Protein AF-A0A838WKY4-F1 (afdb_monomer_lite)

Radius of gyration: 17.72 Å; chains: 1; bounding box: 51×26×45 Å

Secondary structure (DSSP, 8-state):
-HHHHHHHHHHHHHHHHHHT--HHHHHHHHHHHHHHHHHHHHHHHHHHHGGGT-S--SSHHHHHHHHHHHTTS-GGGS-HHHHHHHHHTS-HHHHHHHHHHHHTT---HHHHHHHHHHHHHHHHHHHHHHHHHHTT------

Sequence (142 aa):
GLPDLLFGLIIIGYAGKNLGLGLDDYFWGILPLGCSLVILYSLWFMLGSTSIWFTKVYNTTEVLRGLLEAGRYPMSAYPMGYRVFFTFVVPVSFLTTVPAQAILGQIQVVWLISAVFLALFLFFLSTWFWRFALRFYTSASS

Organism: NCBI:txid2585140

pLDDT: mean 77.19, std 13.76, range [42.06, 95.69]

Foldseek 3Di:
DVVVVVVVVVCVVVVCVVLVFDPVLVVQLPLLQVLLVLLQVLLVLLLVLCCLVPVCPPCSVVVVVVLVVVLVDDLVPDDPVVSCCCCPVVVSCSNPVQSVCSSVVNHDPVSSVVSNVSSVVSNVVSVVSNVVSVVSNPDPDD

Structure (mmCIF, N/CA/C/O backbone):
data_AF-A0A838WKY4-F1
#
_entry.id   AF-A0A838WKY4-F1
#
loop_
_atom_site.group_PDB
_atom_site.id
_atom_site.type_symbol
_atom_site.label_atom_id
_atom_site.label_alt_id
_atom_site.label_comp_id
_atom_site.label_asym_id
_atom_site.label_entity_id
_atom_site.label_seq_id
_atom_site.pdbx_PDB_ins_code
_atom_site.Cartn_x
_atom_site.Cartn_y
_atom_site.Cartn_z
_atom_site.occupancy
_atom_site.B_iso_or_equiv
_atom_site.auth_seq_id
_atom_site.auth_comp_id
_atom_site.auth_asym_id
_atom_site.auth_atom_id
_atom_site.pdbx_PDB_model_num
ATOM 1 N N . GLY A 1 1 ? 7.686 9.786 2.726 1.00 67.69 1 GLY A N 1
ATOM 2 C CA . GLY A 1 1 ? 8.969 9.906 3.449 1.00 67.69 1 GLY A CA 1
ATOM 3 C C . GLY A 1 1 ? 8.769 9.659 4.935 1.00 67.69 1 GLY A C 1
ATOM 4 O O . GLY A 1 1 ? 7.636 9.471 5.357 1.00 67.69 1 GLY A O 1
ATOM 5 N N . LEU A 1 2 ? 9.850 9.659 5.729 1.00 77.94 2 LEU A N 1
ATOM 6 C CA . LEU A 1 2 ? 9.797 9.533 7.201 1.00 77.94 2 LEU A CA 1
ATOM 7 C C . LEU A 1 2 ? 8.797 10.508 7.869 1.00 77.94 2 LEU A C 1
ATOM 9 O O . LEU A 1 2 ? 8.031 10.054 8.718 1.00 77.94 2 LEU A O 1
ATOM 13 N N . PRO A 1 3 ? 8.724 11.796 7.465 1.00 86.81 3 PRO A N 1
ATOM 14 C CA . PRO A 1 3 ? 7.737 12.733 8.005 1.00 86.81 3 PRO A CA 1
ATOM 15 C C . PRO A 1 3 ? 6.284 12.311 7.753 1.00 86.81 3 PRO A C 1
ATOM 17 O O . PRO A 1 3 ? 5.465 12.379 8.663 1.00 86.81 3 PRO A O 1
ATOM 20 N N . ASP A 1 4 ? 5.972 11.809 6.555 1.00 79.56 4 ASP A N 1
ATOM 21 C CA . ASP A 1 4 ? 4.617 11.353 6.210 1.00 79.56 4 ASP A CA 1
ATOM 22 C C . ASP A 1 4 ? 4.204 10.128 7.034 1.00 79.56 4 ASP A C 1
ATOM 24 O O . ASP A 1 4 ? 3.042 9.983 7.404 1.00 79.56 4 ASP A O 1
ATOM 28 N N . LEU A 1 5 ? 5.167 9.254 7.346 1.00 82.12 5 LEU A N 1
ATOM 29 C CA . LEU A 1 5 ? 4.938 8.053 8.145 1.00 82.12 5 LEU A CA 1
ATOM 30 C C . LEU A 1 5 ? 4.641 8.415 9.606 1.00 82.12 5 LEU A C 1
ATOM 32 O O . LEU A 1 5 ? 3.685 7.902 10.186 1.00 82.12 5 LEU A O 1
ATOM 36 N N . LEU A 1 6 ? 5.401 9.357 10.175 1.00 88.69 6 LEU A N 1
ATOM 37 C CA . LEU A 1 6 ? 5.131 9.907 11.506 1.00 88.69 6 LEU A CA 1
ATOM 38 C C . LEU A 1 6 ? 3.772 10.613 11.558 1.00 88.69 6 LEU A C 1
ATOM 40 O O . LEU A 1 6 ? 2.988 10.374 12.473 1.00 88.69 6 LEU A O 1
ATOM 44 N N . PHE A 1 7 ? 3.470 11.442 10.558 1.00 88.81 7 PHE A N 1
ATOM 45 C CA . PHE A 1 7 ? 2.194 12.145 10.467 1.00 88.81 7 PHE A CA 1
ATOM 46 C C . PHE A 1 7 ? 1.012 11.171 10.364 1.00 88.81 7 PHE A C 1
ATOM 48 O O . PHE A 1 7 ? 0.024 11.322 11.082 1.00 88.81 7 PHE A O 1
ATOM 55 N N . GLY A 1 8 ? 1.141 10.125 9.543 1.00 85.25 8 GLY A N 1
ATOM 56 C CA . GLY A 1 8 ? 0.147 9.059 9.432 1.00 85.25 8 GLY A CA 1
ATOM 57 C C . GLY A 1 8 ? -0.094 8.332 10.757 1.00 85.25 8 GLY A C 1
ATOM 58 O O . GLY A 1 8 ? -1.244 8.164 11.154 1.00 85.25 8 GLY A O 1
ATOM 59 N N . LEU A 1 9 ? 0.969 7.968 11.483 1.00 87.06 9 LEU A N 1
ATOM 60 C CA . LEU A 1 9 ? 0.853 7.327 12.801 1.00 87.06 9 LEU A CA 1
ATOM 61 C C . LEU A 1 9 ? 0.151 8.226 13.828 1.00 87.06 9 LEU A C 1
ATOM 63 O O . LEU A 1 9 ? -0.713 7.751 14.566 1.00 87.06 9 LEU A O 1
ATOM 67 N N . ILE A 1 10 ? 0.477 9.523 13.850 1.00 91.00 10 ILE A N 1
ATOM 68 C CA . ILE A 1 10 ? -0.175 10.499 14.736 1.00 91.00 10 ILE A CA 1
ATOM 69 C C . ILE A 1 10 ? -1.670 10.599 14.417 1.00 91.00 10 ILE A C 1
ATOM 71 O O . ILE A 1 10 ? -2.488 10.572 15.336 1.00 91.00 10 ILE A O 1
ATOM 75 N N . ILE A 1 11 ? -2.038 10.671 13.133 1.00 89.25 11 ILE A N 1
ATOM 76 C CA . ILE A 1 11 ? -3.444 10.722 12.711 1.00 89.25 11 ILE A CA 1
ATOM 77 C C . ILE A 1 11 ? -4.186 9.455 13.125 1.00 89.25 11 ILE A C 1
ATOM 79 O O . ILE A 1 11 ? -5.285 9.562 13.661 1.00 89.25 11 ILE A O 1
ATOM 83 N N . ILE A 1 12 ? -3.599 8.277 12.910 1.00 86.44 12 ILE A N 1
ATOM 84 C CA . ILE A 1 12 ? -4.218 6.997 13.274 1.00 86.44 12 ILE A CA 1
ATOM 85 C C . ILE A 1 12 ? -4.478 6.943 14.786 1.00 86.44 12 ILE A C 1
ATOM 87 O O . ILE A 1 12 ? -5.597 6.639 15.196 1.00 86.44 12 ILE A O 1
ATOM 91 N N . GLY A 1 13 ? -3.494 7.314 15.612 1.00 85.94 13 GLY A N 1
ATOM 92 C CA . GLY A 1 13 ? -3.656 7.340 17.068 1.00 85.94 13 GLY A CA 1
ATOM 93 C C . GLY A 1 13 ? -4.670 8.386 17.549 1.00 85.94 13 GLY A C 1
ATOM 94 O O . GLY A 1 13 ? -5.489 8.104 18.423 1.00 85.94 13 GLY A O 1
ATOM 95 N N . TYR A 1 14 ? -4.658 9.585 16.960 1.00 89.62 14 TYR A N 1
ATOM 96 C CA . TYR A 1 14 ? -5.608 10.650 17.293 1.00 89.62 14 TYR A CA 1
ATOM 97 C C . TYR A 1 14 ? -7.046 10.286 16.896 1.00 89.62 14 TYR A C 1
ATOM 99 O O . TYR A 1 14 ? -7.963 10.404 17.711 1.00 89.62 14 TYR A O 1
ATOM 107 N N . ALA A 1 15 ? -7.243 9.806 15.666 1.00 86.31 15 ALA A N 1
ATOM 108 C CA . ALA A 1 15 ? -8.545 9.384 15.164 1.00 86.31 15 ALA A CA 1
ATOM 109 C C . ALA A 1 15 ? -9.083 8.192 15.961 1.00 86.31 15 ALA A C 1
ATOM 111 O O . ALA A 1 15 ? -10.242 8.212 16.366 1.00 86.31 15 ALA A O 1
ATOM 112 N N . GLY A 1 16 ? -8.240 7.200 16.257 1.00 85.31 16 GLY A N 1
ATOM 113 C CA . GLY A 1 16 ? -8.646 6.047 17.051 1.00 85.31 16 GLY A CA 1
ATOM 114 C C . GLY A 1 16 ? -9.028 6.405 18.486 1.00 85.31 16 GLY A C 1
ATOM 115 O O . GLY A 1 16 ? -10.016 5.880 18.992 1.00 85.31 16 GLY A O 1
ATOM 116 N N . LYS A 1 17 ? -8.343 7.373 19.113 1.00 87.44 17 LYS A N 1
ATOM 117 C CA . LYS A 1 17 ? -8.754 7.908 20.422 1.00 87.44 17 LYS A CA 1
ATOM 118 C C . LYS A 1 17 ? -10.127 8.589 20.363 1.00 87.44 17 LYS A C 1
ATOM 120 O O . LYS A 1 17 ? -10.934 8.389 21.264 1.00 87.44 17 LYS A O 1
ATOM 125 N N . ASN A 1 18 ? -10.400 9.371 19.318 1.00 87.94 18 ASN A N 1
ATOM 126 C CA . ASN A 1 18 ? -11.700 10.030 19.134 1.00 87.94 18 ASN A CA 1
ATOM 127 C C . ASN A 1 18 ? -12.833 9.044 18.807 1.00 87.94 18 ASN A C 1
ATOM 129 O O . ASN A 1 18 ? -13.985 9.313 19.133 1.00 87.94 18 ASN A O 1
ATOM 133 N N . LEU A 1 19 ? -12.509 7.921 18.166 1.00 85.25 19 LEU A N 1
ATOM 134 C CA . LEU A 1 19 ? -13.450 6.858 17.806 1.00 85.25 19 LEU A CA 1
ATOM 135 C C . LEU A 1 19 ? -13.644 5.815 18.920 1.00 85.25 19 LEU A C 1
ATOM 137 O O . LEU A 1 19 ? -14.519 4.965 18.795 1.00 85.25 19 LEU A O 1
ATOM 141 N N . GLY A 1 20 ? -12.861 5.883 20.003 1.00 85.50 20 GLY A N 1
ATOM 142 C CA . GLY A 1 20 ? -12.947 4.950 21.128 1.00 85.50 20 GLY A CA 1
ATOM 143 C C . GLY A 1 20 ? -12.429 3.543 20.817 1.00 85.50 20 GLY A C 1
ATOM 144 O O . GLY A 1 20 ? -12.889 2.592 21.441 1.00 85.50 20 GLY A O 1
ATOM 145 N N . LEU A 1 21 ? -11.504 3.409 19.861 1.00 84.62 21 LEU A N 1
ATOM 146 C CA . LEU A 1 21 ? -10.974 2.111 19.428 1.00 84.62 21 LEU A CA 1
ATOM 147 C C . LEU A 1 21 ? -10.122 1.446 20.516 1.00 84.62 21 LEU A C 1
ATOM 149 O O . LEU A 1 21 ? -9.283 2.101 21.151 1.00 84.62 21 LEU A O 1
ATOM 153 N N . GLY A 1 22 ? -10.316 0.142 20.695 1.00 83.44 22 GLY A N 1
ATOM 154 C CA . GLY A 1 22 ? -9.525 -0.688 21.597 1.00 83.44 22 GLY A CA 1
ATOM 155 C C . GLY A 1 22 ? -8.178 -1.086 20.984 1.00 83.44 22 GLY A C 1
ATOM 156 O O . GLY A 1 22 ? -7.929 -0.903 19.794 1.00 83.44 22 GLY A O 1
ATOM 157 N N . LEU A 1 23 ? -7.259 -1.620 21.797 1.00 82.12 23 LEU A N 1
ATOM 158 C CA . LEU A 1 23 ? -5.962 -2.112 21.298 1.00 82.12 23 LEU A CA 1
ATOM 159 C C . LEU A 1 23 ? -6.122 -3.325 20.363 1.00 82.12 23 LEU A C 1
ATOM 161 O O . LEU A 1 23 ? -5.311 -3.526 19.461 1.00 82.12 23 LEU A O 1
ATOM 165 N N . ASP A 1 24 ? -7.172 -4.109 20.574 1.00 81.69 24 ASP A N 1
ATOM 166 C CA . ASP A 1 24 ? -7.607 -5.249 19.770 1.00 81.69 24 ASP A CA 1
ATOM 167 C C . ASP A 1 24 ? -7.970 -4.866 18.329 1.00 81.69 24 ASP A C 1
ATOM 169 O O . ASP A 1 24 ? -7.585 -5.578 17.398 1.00 81.69 24 ASP A O 1
ATOM 173 N N . ASP A 1 25 ? -8.599 -3.709 18.121 1.00 83.38 25 ASP A N 1
ATOM 174 C CA . ASP A 1 25 ? -8.923 -3.197 16.784 1.00 83.38 25 ASP A CA 1
ATOM 175 C C . ASP A 1 25 ? -7.660 -2.963 15.935 1.00 83.38 25 ASP A C 1
ATOM 177 O O . ASP A 1 25 ? -7.597 -3.298 14.746 1.00 83.38 25 ASP A O 1
ATOM 181 N N . TYR A 1 26 ? -6.594 -2.450 16.559 1.00 83.56 26 TYR A N 1
ATOM 182 C CA . TYR A 1 26 ? -5.309 -2.268 15.883 1.00 83.56 26 TYR A CA 1
ATOM 183 C C . TYR A 1 26 ? -4.659 -3.601 15.519 1.00 83.56 26 TYR A C 1
ATOM 185 O O . TYR A 1 26 ? -4.076 -3.707 14.439 1.00 83.56 26 TYR A O 1
ATOM 193 N N . PHE A 1 27 ? -4.781 -4.627 16.370 1.00 84.31 27 PHE A N 1
ATOM 1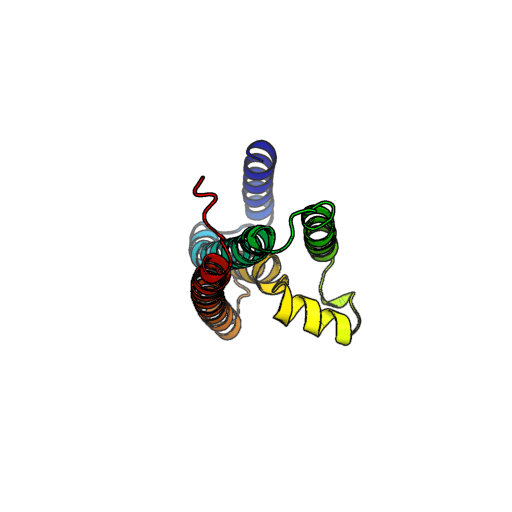94 C CA . PHE A 1 27 ? -4.267 -5.965 16.063 1.00 84.31 27 PHE A CA 1
ATOM 195 C C . PHE A 1 27 ? -4.923 -6.547 14.808 1.00 84.31 27 PHE A C 1
ATOM 197 O O . PHE A 1 27 ? -4.216 -7.053 13.932 1.00 84.31 27 PHE A O 1
ATOM 204 N N . TRP A 1 28 ? -6.245 -6.412 14.673 1.00 81.12 28 TRP A N 1
ATOM 205 C CA . TRP A 1 28 ? -6.966 -6.837 13.469 1.00 81.12 28 TRP A CA 1
ATOM 206 C C . TRP A 1 28 ? -6.575 -6.035 12.222 1.00 81.12 28 TRP A C 1
ATOM 208 O O . TRP A 1 28 ? -6.567 -6.583 11.118 1.00 81.12 28 TRP A O 1
ATOM 218 N N . GLY A 1 29 ? -6.182 -4.771 12.390 1.00 83.62 29 GLY A N 1
ATOM 219 C CA . GLY A 1 29 ? -5.672 -3.917 11.317 1.00 83.62 29 GLY A CA 1
ATOM 220 C C . GLY A 1 29 ? -4.289 -4.296 10.773 1.00 83.62 29 GLY A C 1
ATOM 221 O O . GLY A 1 29 ? -4.010 -4.025 9.603 1.00 83.62 29 GLY A O 1
ATOM 222 N N . ILE A 1 30 ? -3.424 -4.946 11.565 1.00 88.25 30 ILE A N 1
ATOM 223 C CA . ILE A 1 30 ? -2.028 -5.239 11.175 1.00 88.25 30 ILE A CA 1
ATOM 224 C C . ILE A 1 30 ? -1.952 -6.137 9.936 1.00 88.25 30 ILE A C 1
ATOM 226 O O . ILE A 1 30 ? -1.171 -5.866 9.024 1.00 88.25 30 ILE A O 1
ATOM 230 N N . LEU A 1 31 ? -2.756 -7.199 9.882 1.00 89.62 31 LEU A N 1
ATOM 231 C CA . LEU A 1 31 ? -2.731 -8.156 8.773 1.00 89.62 31 LEU A CA 1
ATOM 232 C C . LEU A 1 31 ? -3.105 -7.515 7.416 1.00 89.62 31 LEU A C 1
ATOM 234 O O . LEU A 1 31 ? -2.310 -7.623 6.475 1.00 89.62 31 LEU A O 1
ATOM 238 N N . PRO A 1 32 ? -4.255 -6.825 7.269 1.00 88.75 32 PRO A N 1
ATOM 239 C CA . PRO A 1 32 ? -4.599 -6.145 6.023 1.00 88.75 32 PRO A CA 1
ATOM 240 C C . PRO A 1 32 ? -3.659 -4.975 5.709 1.00 88.75 32 PRO A C 1
ATOM 242 O O . PRO A 1 32 ? -3.365 -4.753 4.533 1.00 88.75 32 PRO A O 1
ATOM 245 N N . LEU A 1 33 ? -3.118 -4.273 6.714 1.00 88.62 33 LEU A N 1
ATOM 246 C CA . LEU A 1 33 ? -2.057 -3.279 6.496 1.00 88.62 33 LEU A CA 1
ATOM 247 C C . LEU A 1 33 ? -0.799 -3.920 5.894 1.00 88.62 33 LEU A C 1
ATOM 249 O O . LEU A 1 33 ? -0.261 -3.414 4.911 1.00 88.62 33 LEU A O 1
ATOM 253 N N . GLY A 1 34 ? -0.361 -5.065 6.419 1.00 92.12 34 GLY A N 1
ATOM 254 C CA . GLY A 1 34 ? 0.760 -5.826 5.867 1.00 92.12 34 GLY A CA 1
ATOM 255 C C . GLY A 1 34 ? 0.512 -6.260 4.421 1.00 92.12 34 GLY A C 1
ATOM 256 O O . GLY A 1 34 ? 1.366 -6.057 3.558 1.00 92.12 34 GLY A O 1
ATOM 257 N N . CYS A 1 35 ? -0.686 -6.771 4.123 1.00 92.19 35 CYS A N 1
ATOM 258 C CA . CYS A 1 35 ? -1.080 -7.123 2.754 1.00 92.19 35 CYS A CA 1
ATOM 259 C C . CYS A 1 35 ? -1.034 -5.903 1.823 1.00 92.19 35 CYS A C 1
ATOM 261 O O . CYS A 1 35 ? -0.512 -5.992 0.713 1.00 92.19 35 CYS A O 1
ATOM 263 N N . SER A 1 36 ? -1.513 -4.750 2.296 1.00 89.81 36 SER A N 1
ATOM 264 C CA . SER A 1 36 ? -1.475 -3.482 1.557 1.00 89.81 36 SER A CA 1
ATOM 265 C C . SER A 1 36 ? -0.046 -3.086 1.183 1.00 89.81 36 SER A C 1
ATOM 267 O O . SER A 1 36 ? 0.223 -2.718 0.040 1.00 89.81 36 SER A O 1
ATOM 269 N N . LEU A 1 37 ? 0.895 -3.211 2.123 1.00 90.62 37 LEU A N 1
ATOM 270 C CA . LEU A 1 37 ? 2.308 -2.912 1.883 1.00 90.62 37 LEU A CA 1
ATOM 271 C C . LEU A 1 37 ? 2.924 -3.847 0.836 1.00 90.62 37 LEU A C 1
ATOM 273 O O . LEU A 1 37 ? 3.641 -3.377 -0.047 1.00 90.62 37 LEU A O 1
ATOM 277 N N . VAL A 1 38 ? 2.618 -5.147 0.891 1.00 93.44 38 VAL A N 1
ATOM 278 C CA . VAL A 1 38 ? 3.105 -6.134 -0.092 1.00 93.44 38 VAL A CA 1
ATOM 279 C C . VAL A 1 38 ? 2.552 -5.846 -1.488 1.00 93.44 38 VAL A C 1
ATOM 281 O O . VAL A 1 38 ? 3.304 -5.883 -2.465 1.00 93.44 38 VAL A O 1
ATOM 284 N N . ILE A 1 39 ? 1.263 -5.517 -1.594 1.00 89.19 39 ILE A N 1
ATOM 285 C CA . ILE A 1 39 ? 0.626 -5.118 -2.856 1.00 89.19 39 ILE A CA 1
ATOM 286 C C . ILE A 1 39 ? 1.331 -3.885 -3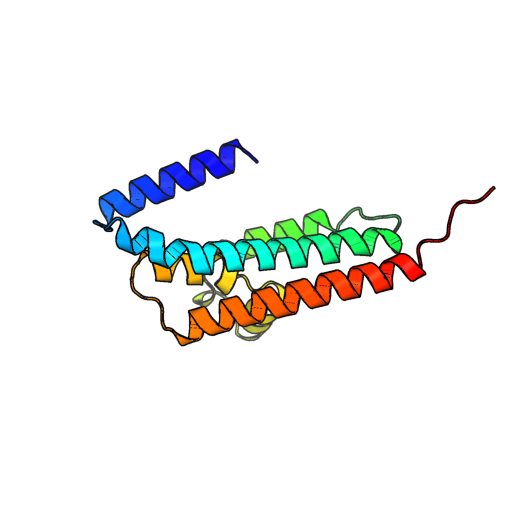.427 1.00 89.19 39 ILE A C 1
ATOM 288 O O . ILE A 1 39 ? 1.776 -3.905 -4.577 1.00 89.19 39 ILE A O 1
ATOM 292 N N . LEU A 1 40 ? 1.480 -2.834 -2.614 1.00 87.12 40 LEU A N 1
ATOM 293 C CA . LEU A 1 40 ? 2.114 -1.586 -3.031 1.00 87.12 40 LEU A CA 1
ATOM 294 C C . LEU A 1 40 ? 3.559 -1.818 -3.486 1.00 87.12 40 LEU A C 1
ATOM 296 O O . LEU A 1 40 ? 3.946 -1.334 -4.549 1.00 87.12 40 LEU A O 1
ATOM 300 N N . TYR A 1 41 ? 4.331 -2.593 -2.721 1.00 90.12 41 TYR A N 1
ATOM 301 C CA . TYR A 1 41 ? 5.694 -2.984 -3.077 1.00 90.12 41 TYR A CA 1
ATOM 302 C C . TYR A 1 41 ? 5.738 -3.706 -4.425 1.00 90.12 41 TYR A C 1
ATOM 304 O O . TYR A 1 41 ? 6.541 -3.354 -5.285 1.00 90.12 41 TYR A O 1
ATOM 312 N N . SER A 1 42 ? 4.859 -4.687 -4.631 1.00 90.12 42 SER A N 1
ATOM 313 C CA . SER A 1 42 ? 4.847 -5.513 -5.841 1.00 90.12 42 SER A CA 1
ATOM 314 C C . SER A 1 42 ? 4.550 -4.680 -7.089 1.00 90.12 42 SER A C 1
ATOM 316 O O . SER A 1 42 ? 5.231 -4.828 -8.105 1.00 90.12 42 SER A O 1
ATOM 318 N N . LEU A 1 43 ? 3.588 -3.754 -6.999 1.00 85.06 43 LEU A N 1
ATOM 319 C CA . LEU A 1 43 ? 3.268 -2.806 -8.071 1.00 85.06 43 LEU A CA 1
ATOM 320 C C . LEU A 1 43 ? 4.452 -1.880 -8.377 1.00 85.06 43 LEU A C 1
ATOM 322 O O . LEU A 1 43 ? 4.854 -1.748 -9.534 1.00 85.06 43 LEU A O 1
ATOM 326 N N . TRP A 1 44 ? 5.047 -1.285 -7.340 1.00 82.44 44 TRP A N 1
ATOM 327 C CA . TRP A 1 44 ? 6.235 -0.438 -7.470 1.00 82.44 44 TRP A CA 1
ATOM 328 C C . TRP A 1 44 ? 7.406 -1.175 -8.111 1.00 82.44 44 TRP A C 1
ATOM 330 O O . TRP A 1 44 ? 8.076 -0.631 -8.987 1.00 82.44 44 TRP A O 1
ATOM 340 N N . PHE A 1 45 ? 7.650 -2.411 -7.687 1.00 85.81 45 PHE A N 1
ATOM 341 C CA . PHE A 1 45 ? 8.747 -3.224 -8.183 1.00 85.81 45 PHE A CA 1
ATOM 342 C C . PHE A 1 45 ? 8.555 -3.594 -9.656 1.00 85.81 45 PHE A C 1
ATOM 344 O O . PHE A 1 45 ? 9.497 -3.472 -10.439 1.00 85.81 45 PHE A O 1
ATOM 351 N N . MET A 1 46 ? 7.333 -3.955 -10.069 1.00 84.19 46 MET A N 1
ATOM 352 C CA . MET A 1 46 ? 7.019 -4.184 -11.484 1.00 84.19 46 MET A CA 1
ATOM 353 C C . MET A 1 46 ? 7.267 -2.927 -12.318 1.00 84.19 46 MET A C 1
ATOM 355 O O . MET A 1 46 ? 7.998 -2.994 -13.305 1.00 84.19 46 MET A O 1
ATOM 359 N N . LEU A 1 47 ? 6.758 -1.768 -11.891 1.00 81.12 47 LEU A N 1
ATOM 360 C CA . LEU A 1 47 ? 7.015 -0.495 -12.574 1.00 81.12 47 LEU A CA 1
ATOM 361 C C . LEU A 1 47 ? 8.516 -0.183 -12.644 1.00 81.12 47 LEU A C 1
ATOM 363 O O . LEU A 1 47 ? 9.021 0.152 -13.712 1.00 81.12 47 LEU A O 1
ATOM 367 N N . GLY A 1 48 ? 9.251 -0.362 -11.546 1.00 80.06 48 GLY A N 1
ATOM 368 C CA . GLY A 1 48 ? 10.700 -0.173 -11.504 1.00 80.06 48 GLY A CA 1
ATOM 369 C C . GLY A 1 48 ? 11.441 -1.094 -12.474 1.00 80.06 48 GLY A C 1
ATOM 370 O O . GLY A 1 48 ? 12.313 -0.639 -13.209 1.00 80.06 48 GLY A O 1
ATOM 371 N N . SER A 1 49 ? 11.052 -2.367 -12.558 1.00 82.62 49 SER A N 1
ATOM 372 C CA . SER A 1 49 ? 11.673 -3.329 -13.476 1.00 82.62 49 SER A CA 1
ATOM 373 C C . SER A 1 49 ? 11.451 -3.008 -14.958 1.00 82.62 49 SER A C 1
ATOM 375 O O . SER A 1 49 ? 12.281 -3.383 -15.784 1.00 82.62 49 SER A O 1
ATOM 377 N N . THR A 1 50 ? 10.413 -2.235 -15.308 1.00 76.62 50 THR A N 1
ATOM 378 C CA . THR A 1 50 ? 10.231 -1.772 -16.696 1.00 76.62 50 THR A CA 1
ATOM 379 C C . THR A 1 50 ? 11.347 -0.841 -17.179 1.00 76.62 50 THR A C 1
ATOM 381 O O . THR A 1 50 ? 11.572 -0.742 -18.386 1.00 76.62 50 THR A O 1
ATOM 384 N N . SER A 1 51 ? 12.102 -0.222 -16.261 1.00 77.50 51 SER A N 1
ATOM 385 C CA . SER A 1 51 ? 13.276 0.597 -16.598 1.00 77.50 51 SER A CA 1
ATOM 386 C C . SER A 1 51 ? 14.363 -0.177 -17.352 1.00 77.50 51 SER A C 1
ATOM 388 O O . SER A 1 51 ? 15.161 0.438 -18.052 1.00 77.50 51 SER A O 1
ATOM 390 N N . ILE A 1 52 ? 14.362 -1.516 -17.274 1.00 75.69 52 ILE A N 1
ATOM 391 C CA . ILE A 1 52 ? 15.289 -2.368 -18.030 1.00 75.69 52 ILE A CA 1
ATOM 392 C C . ILE A 1 52 ? 15.066 -2.230 -19.544 1.00 75.69 52 ILE A C 1
ATOM 394 O O . ILE A 1 52 ? 16.031 -2.226 -20.301 1.00 75.69 52 ILE A O 1
ATOM 398 N N . TRP A 1 53 ? 13.817 -2.087 -19.998 1.00 65.44 53 TRP A N 1
ATOM 399 C CA . TRP A 1 53 ? 13.507 -1.916 -21.424 1.00 65.44 53 TRP A CA 1
ATOM 400 C C . TRP A 1 53 ? 13.466 -0.452 -21.855 1.00 65.44 53 TRP A C 1
ATOM 402 O O . TRP A 1 53 ? 13.829 -0.124 -22.983 1.00 65.44 53 TRP A O 1
ATOM 412 N N . PHE A 1 54 ? 12.998 0.436 -20.977 1.00 64.25 54 PHE A N 1
ATOM 413 C CA . PHE A 1 54 ? 12.789 1.841 -21.306 1.00 64.25 54 PHE A CA 1
ATOM 414 C C . PHE A 1 54 ? 13.914 2.705 -20.726 1.00 64.25 54 PHE A C 1
ATOM 416 O O . PHE A 1 54 ? 13.892 3.060 -19.555 1.00 64.25 54 PHE A O 1
ATOM 423 N N . THR A 1 55 ? 14.867 3.122 -21.563 1.00 56.66 55 THR A N 1
ATOM 424 C CA . THR A 1 55 ? 15.982 4.015 -21.176 1.00 56.66 55 THR A CA 1
ATOM 425 C C . THR A 1 55 ? 15.567 5.476 -20.941 1.00 56.66 55 THR A C 1
ATOM 427 O O . THR A 1 55 ? 16.334 6.249 -20.372 1.00 56.66 55 THR A O 1
ATOM 430 N N . LYS A 1 56 ? 14.341 5.875 -21.318 1.00 50.41 56 LYS A N 1
ATOM 431 C CA . LYS A 1 56 ? 13.749 7.197 -21.024 1.00 50.41 56 LYS A CA 1
ATOM 432 C C . LYS A 1 56 ? 12.532 7.063 -20.102 1.00 50.41 56 LYS A C 1
ATOM 434 O O . LYS A 1 56 ? 11.390 7.209 -20.526 1.00 50.41 56 LYS A O 1
ATOM 439 N N . VAL A 1 57 ? 12.786 6.816 -18.820 1.00 51.44 57 VAL A N 1
ATOM 440 C CA . VAL A 1 57 ? 11.782 6.700 -17.740 1.00 51.44 57 VAL A CA 1
ATOM 441 C C . VAL A 1 57 ? 11.328 8.087 -17.241 1.00 51.44 57 VAL A C 1
ATOM 443 O O . VAL A 1 57 ? 11.277 8.337 -16.044 1.00 51.44 57 VAL A O 1
ATOM 446 N N . TYR A 1 58 ? 11.037 9.042 -18.130 1.00 50.84 58 TYR A N 1
ATOM 447 C CA . TYR A 1 58 ? 10.701 10.408 -17.688 1.00 50.84 58 TYR A CA 1
ATOM 448 C C . TYR A 1 58 ? 9.295 10.539 -17.065 1.00 50.84 58 TYR A C 1
ATOM 450 O O . TYR A 1 58 ? 9.051 11.513 -16.365 1.00 50.84 58 TYR A O 1
ATOM 458 N N . ASN A 1 59 ? 8.393 9.560 -17.246 1.00 54.78 59 ASN A N 1
ATOM 459 C CA . ASN A 1 59 ? 6.989 9.667 -16.807 1.00 54.78 59 ASN A CA 1
ATOM 460 C C . ASN A 1 59 ? 6.488 8.563 -15.859 1.00 54.78 59 ASN A C 1
ATOM 462 O O . ASN A 1 59 ? 5.330 8.606 -15.445 1.00 54.78 59 ASN A O 1
ATOM 466 N N . THR A 1 60 ? 7.295 7.566 -15.487 1.00 53.28 60 THR A N 1
ATOM 467 C CA . THR A 1 60 ? 6.785 6.440 -14.672 1.00 53.28 60 THR A CA 1
ATOM 468 C C . THR A 1 60 ? 6.416 6.880 -13.253 1.00 53.28 60 THR A C 1
ATOM 470 O O . THR A 1 60 ? 5.452 6.379 -12.673 1.00 53.28 60 THR A O 1
ATOM 473 N N . THR A 1 61 ? 7.119 7.878 -12.715 1.00 55.62 61 THR A N 1
ATOM 474 C CA . THR A 1 61 ? 6.778 8.519 -11.438 1.00 55.62 61 THR A CA 1
ATOM 475 C C . THR A 1 61 ? 5.499 9.351 -11.520 1.00 55.62 61 THR A C 1
ATOM 477 O O . THR A 1 61 ? 4.760 9.389 -10.542 1.00 55.62 61 THR A O 1
ATOM 480 N N . GLU A 1 62 ? 5.200 9.962 -12.671 1.00 58.62 62 GLU A N 1
ATOM 481 C CA . GLU A 1 62 ? 3.979 10.755 -12.891 1.00 58.62 62 GLU A CA 1
ATOM 482 C C . GLU A 1 62 ? 2.736 9.870 -12.991 1.00 58.62 62 GLU A C 1
ATOM 484 O O . GLU A 1 62 ? 1.717 10.160 -12.366 1.00 58.62 62 GLU A O 1
ATOM 489 N N . VAL A 1 63 ? 2.835 8.733 -13.690 1.00 59.69 63 VAL A N 1
ATOM 490 C CA . VAL A 1 63 ? 1.752 7.735 -13.724 1.00 59.69 63 VAL A CA 1
ATOM 491 C C . VAL A 1 63 ? 1.432 7.265 -12.308 1.00 59.69 63 VAL A C 1
ATOM 493 O O . VAL A 1 63 ? 0.272 7.226 -11.907 1.00 59.69 63 VAL A O 1
ATOM 496 N N . LEU A 1 64 ? 2.458 6.968 -11.513 1.00 56.75 64 LEU A N 1
ATOM 497 C CA . LEU A 1 64 ? 2.266 6.534 -10.139 1.00 56.75 64 LEU A CA 1
ATOM 498 C C . LEU A 1 64 ? 1.742 7.653 -9.219 1.00 56.75 64 LEU A C 1
ATOM 500 O O . LEU A 1 64 ? 0.875 7.392 -8.386 1.00 56.75 64 LEU A O 1
ATOM 504 N N . ARG A 1 65 ? 2.225 8.894 -9.364 1.00 62.19 65 ARG A N 1
ATOM 505 C CA . ARG A 1 65 ? 1.675 10.056 -8.645 1.00 62.19 65 ARG A CA 1
ATOM 506 C C . ARG A 1 65 ? 0.190 10.224 -8.938 1.00 62.19 65 ARG A C 1
ATOM 508 O O . ARG A 1 65 ? -0.586 10.324 -7.993 1.00 62.19 65 ARG A O 1
ATOM 515 N N . GLY A 1 66 ? -0.208 10.150 -10.208 1.00 61.72 66 GLY A N 1
ATOM 516 C CA . GLY A 1 66 ? -1.616 10.206 -10.604 1.00 61.72 66 GLY A CA 1
ATOM 517 C C . GLY A 1 66 ? -2.446 9.071 -9.997 1.00 61.72 66 GLY A C 1
ATOM 518 O O . GLY A 1 66 ? -3.575 9.286 -9.564 1.00 61.72 66 GLY A O 1
ATOM 519 N N . LEU A 1 67 ? -1.872 7.871 -9.882 1.00 63.16 67 LEU A N 1
ATOM 520 C CA . LEU A 1 67 ? -2.519 6.737 -9.221 1.00 63.16 67 LEU A CA 1
ATOM 521 C C . LEU A 1 67 ? -2.686 6.932 -7.706 1.00 63.16 67 LEU A C 1
ATOM 523 O O . LEU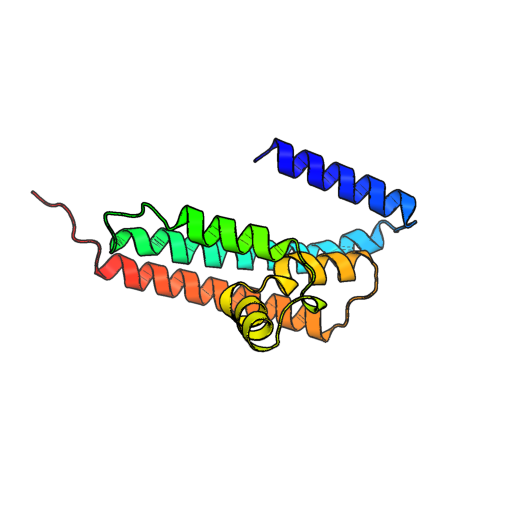 A 1 67 ? -3.747 6.621 -7.163 1.00 63.16 67 LEU A O 1
ATOM 527 N N . LEU A 1 68 ? -1.672 7.467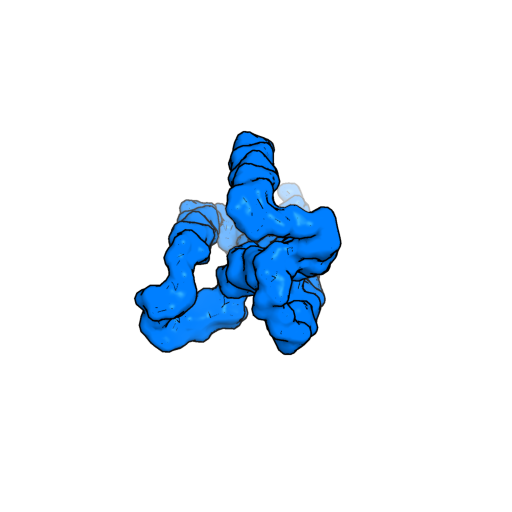 -7.024 1.00 61.97 68 LEU A N 1
ATOM 528 C CA . LEU A 1 68 ? -1.735 7.773 -5.592 1.00 61.97 68 LEU A CA 1
ATOM 529 C C . LEU A 1 68 ? -2.702 8.929 -5.296 1.00 61.97 68 LEU A C 1
ATOM 531 O O . LEU A 1 68 ? -3.426 8.878 -4.303 1.00 61.97 68 LEU A O 1
ATOM 535 N N . GLU A 1 69 ? -2.759 9.944 -6.161 1.00 66.88 69 GLU A N 1
ATOM 536 C CA . GLU A 1 69 ? -3.722 11.046 -6.062 1.00 66.88 69 GLU A CA 1
ATOM 537 C C . GLU A 1 69 ? -5.159 10.577 -6.286 1.00 66.88 69 GLU A C 1
ATOM 539 O O . GLU A 1 69 ? -6.047 10.942 -5.512 1.00 66.88 69 GLU A O 1
ATOM 544 N N . ALA A 1 70 ? -5.389 9.709 -7.274 1.00 59.09 70 ALA A N 1
ATOM 545 C CA . ALA A 1 70 ? -6.698 9.103 -7.498 1.00 59.09 70 ALA A CA 1
ATOM 546 C C . ALA A 1 70 ? -7.157 8.252 -6.301 1.00 59.09 70 ALA A C 1
ATOM 548 O O . ALA A 1 70 ? -8.343 8.214 -5.977 1.00 59.09 70 ALA A O 1
ATOM 549 N N . GLY A 1 71 ? -6.219 7.636 -5.577 1.00 59.91 71 GLY A N 1
ATOM 550 C CA . GLY A 1 71 ? -6.515 6.874 -4.368 1.00 59.91 71 GLY A CA 1
ATOM 551 C C . GLY A 1 71 ? -7.031 7.687 -3.176 1.00 59.91 71 GLY A C 1
ATOM 552 O O . GLY A 1 71 ? -7.521 7.098 -2.212 1.00 59.91 71 GLY A O 1
ATOM 553 N N . ARG A 1 72 ? -6.946 9.025 -3.226 1.00 68.56 72 ARG A N 1
ATOM 554 C CA . ARG A 1 72 ? -7.446 9.919 -2.165 1.00 68.56 72 ARG A CA 1
ATOM 555 C C . ARG A 1 72 ? -8.969 10.057 -2.180 1.00 68.56 72 ARG A C 1
ATOM 557 O O . ARG A 1 72 ? -9.540 10.472 -1.174 1.00 68.56 72 ARG A O 1
ATOM 564 N N . TYR A 1 73 ? -9.619 9.725 -3.295 1.00 60.19 73 TYR A N 1
ATOM 565 C CA . TYR A 1 73 ? -11.068 9.819 -3.440 1.00 60.19 73 TYR A CA 1
ATOM 566 C C . TYR A 1 73 ? -11.735 8.449 -3.256 1.00 60.19 73 TYR A C 1
ATOM 568 O O . TYR A 1 73 ? -11.231 7.438 -3.752 1.00 60.19 73 TYR A O 1
ATOM 576 N N . PRO A 1 74 ? -12.884 8.382 -2.561 1.00 57.94 74 PRO A N 1
ATOM 577 C CA . PRO A 1 74 ? -13.583 7.124 -2.336 1.00 57.94 74 PRO A CA 1
ATOM 578 C C . PRO A 1 74 ? -14.096 6.530 -3.655 1.00 57.94 74 PRO A C 1
ATOM 580 O O . PRO A 1 74 ? -14.611 7.237 -4.519 1.00 57.94 74 PRO A O 1
ATOM 583 N N . MET A 1 75 ? -14.027 5.200 -3.785 1.00 57.94 75 MET A N 1
ATOM 584 C CA . MET A 1 75 ? -14.414 4.464 -5.004 1.00 57.94 75 MET A CA 1
ATOM 585 C C . MET A 1 75 ? -15.865 4.720 -5.448 1.00 57.94 75 MET A C 1
ATOM 587 O O . MET A 1 75 ? -16.184 4.599 -6.632 1.00 57.94 75 MET A O 1
ATOM 591 N N . SER A 1 76 ? -16.745 5.116 -4.521 1.00 63.69 76 SER A N 1
ATOM 592 C CA . SER A 1 76 ? -18.128 5.506 -4.810 1.00 63.69 76 SER A CA 1
ATOM 593 C C . SER A 1 76 ? -18.235 6.726 -5.735 1.00 63.69 76 SER A C 1
ATOM 595 O O . SER A 1 76 ? -19.218 6.823 -6.467 1.00 63.69 76 SER A O 1
ATOM 597 N N . ALA A 1 77 ? -17.219 7.593 -5.776 1.00 61.06 77 ALA A N 1
ATOM 598 C CA . ALA A 1 77 ? -17.185 8.783 -6.625 1.00 61.06 77 ALA A CA 1
ATOM 599 C C . ALA A 1 77 ? -16.835 8.487 -8.097 1.00 61.06 77 ALA A C 1
ATOM 601 O O . ALA A 1 77 ? -17.084 9.322 -8.963 1.00 61.06 77 ALA A O 1
ATOM 602 N N . TYR A 1 78 ? -16.282 7.305 -8.400 1.00 54.19 78 TYR A N 1
ATOM 603 C CA . TYR A 1 78 ? -15.828 6.965 -9.750 1.00 54.19 78 TYR A CA 1
ATOM 604 C C . TYR A 1 78 ? -16.882 6.194 -10.568 1.00 54.19 78 TYR A C 1
ATOM 606 O O . TYR A 1 78 ? -17.578 5.336 -10.011 1.00 54.19 78 TYR A O 1
ATOM 614 N N . PRO A 1 79 ? -16.972 6.426 -11.895 1.00 66.88 79 PRO A N 1
ATOM 615 C CA . PRO A 1 79 ? -17.768 5.609 -12.814 1.00 66.88 79 PRO A CA 1
ATOM 616 C C . PRO A 1 79 ? -17.289 4.149 -12.863 1.00 66.88 79 PRO A C 1
ATOM 618 O O . PRO A 1 79 ? -16.121 3.854 -12.603 1.00 66.88 79 PRO A O 1
ATOM 621 N N . MET A 1 80 ? -18.169 3.222 -13.256 1.00 64.88 80 MET A N 1
ATOM 622 C CA . MET A 1 80 ? -17.930 1.772 -13.164 1.00 64.88 80 MET A CA 1
ATOM 623 C C . MET A 1 80 ? -16.662 1.282 -13.890 1.00 64.88 80 MET A C 1
ATOM 625 O O . MET A 1 80 ? -15.961 0.430 -13.353 1.00 64.88 80 MET A O 1
ATOM 629 N N . GLY A 1 81 ? -16.307 1.858 -15.045 1.00 53.44 81 GLY A N 1
ATOM 630 C CA . GLY A 1 81 ? -15.077 1.495 -15.768 1.00 53.44 81 GLY A CA 1
ATOM 631 C C . GLY A 1 81 ? -13.792 1.822 -14.994 1.00 53.44 81 GLY A C 1
ATOM 632 O O . GLY A 1 81 ? -12.885 0.996 -14.909 1.00 53.44 81 GLY A O 1
ATOM 633 N N . TYR A 1 82 ? -13.742 2.987 -14.345 1.00 54.75 82 TYR A N 1
ATOM 634 C CA . TYR A 1 82 ? -12.606 3.384 -13.508 1.00 54.75 82 TYR A CA 1
ATOM 635 C C . TYR A 1 82 ? -12.550 2.591 -12.203 1.00 54.75 82 TYR A C 1
ATOM 637 O O . TYR A 1 82 ? -11.459 2.286 -11.731 1.00 54.75 82 TYR A O 1
ATOM 645 N N . ARG A 1 83 ? -13.704 2.184 -11.651 1.00 60.12 83 ARG A N 1
ATOM 646 C CA . ARG A 1 83 ? -13.739 1.269 -10.499 1.00 60.12 83 ARG A CA 1
ATOM 647 C C . ARG A 1 83 ? -13.045 -0.051 -10.824 1.00 60.12 83 ARG A C 1
ATOM 649 O O . ARG A 1 83 ? -12.204 -0.477 -10.049 1.00 60.12 83 ARG A O 1
ATOM 656 N N . VAL A 1 84 ? -13.317 -0.652 -11.984 1.00 57.19 84 VAL A N 1
ATOM 657 C CA . VAL A 1 84 ? -12.631 -1.884 -12.418 1.00 57.19 84 VAL A CA 1
ATOM 658 C C . VAL A 1 84 ? -11.122 -1.642 -12.540 1.00 57.19 84 VAL A C 1
ATOM 660 O O . VAL A 1 84 ? -10.333 -2.402 -11.987 1.00 57.19 84 VAL A O 1
ATOM 663 N N . PHE A 1 85 ? -10.695 -0.545 -13.166 1.00 62.81 85 PHE A N 1
ATOM 664 C CA . PHE A 1 85 ? -9.269 -0.225 -13.270 1.00 62.81 85 PHE A CA 1
ATOM 665 C C . PHE A 1 85 ? -8.594 -0.053 -11.894 1.00 62.81 85 PHE A C 1
ATOM 667 O O . PHE A 1 85 ? -7.583 -0.692 -11.619 1.00 62.81 85 PHE A O 1
ATOM 674 N N . PHE A 1 86 ? -9.165 0.734 -10.981 1.00 60.69 86 PHE A N 1
ATOM 675 C CA . PHE A 1 86 ? -8.577 0.954 -9.653 1.00 60.69 86 PHE A CA 1
ATOM 676 C C . PHE A 1 86 ? -8.689 -0.252 -8.712 1.00 60.69 86 PHE A C 1
ATOM 678 O O . PHE A 1 86 ? -7.861 -0.389 -7.811 1.00 60.69 86 PHE A O 1
ATOM 685 N N . THR A 1 87 ? -9.665 -1.138 -8.919 1.00 55.97 87 THR A N 1
ATOM 686 C CA . THR A 1 87 ? -9.803 -2.390 -8.163 1.00 55.97 87 THR A CA 1
ATOM 687 C C . THR A 1 87 ? -8.848 -3.475 -8.663 1.00 55.97 87 THR A C 1
ATOM 689 O O . THR A 1 87 ? -8.296 -4.200 -7.838 1.00 55.97 87 THR A O 1
ATOM 692 N N . PHE A 1 88 ? -8.628 -3.589 -9.977 1.00 53.09 88 PHE A N 1
ATOM 693 C CA . PHE A 1 88 ? -7.868 -4.700 -10.568 1.00 53.09 88 PHE A CA 1
ATOM 694 C C . PHE A 1 88 ? -6.436 -4.340 -10.991 1.00 53.09 88 PHE A C 1
ATOM 696 O O . PHE A 1 88 ? -5.578 -5.218 -10.990 1.00 53.09 88 PHE A O 1
ATOM 703 N N . VAL A 1 89 ? -6.152 -3.077 -11.328 1.00 56.66 89 VAL A N 1
ATOM 704 C CA . VAL A 1 89 ? -4.823 -2.636 -11.800 1.00 56.66 89 VAL A CA 1
ATOM 705 C C . VAL A 1 89 ? -3.996 -1.997 -10.683 1.00 56.66 89 VAL A C 1
ATOM 707 O O . VAL A 1 89 ? -2.789 -2.210 -10.622 1.00 56.66 89 VAL A O 1
ATOM 710 N N . VAL A 1 90 ? -4.621 -1.242 -9.772 1.00 64.25 90 VAL A N 1
ATOM 711 C CA . VAL A 1 90 ? -3.909 -0.476 -8.711 1.00 64.25 90 VAL A CA 1
ATOM 712 C C . VAL A 1 90 ? -4.349 -0.851 -7.287 1.00 64.25 90 VAL A C 1
ATOM 714 O O . VAL A 1 90 ? -3.925 -0.243 -6.310 1.00 64.25 90 VAL A O 1
ATOM 717 N N . PRO A 1 91 ? -5.093 -1.954 -7.153 1.00 69.00 91 PRO A N 1
ATOM 718 C CA . PRO A 1 91 ? -5.967 -2.300 -6.018 1.00 69.00 91 PRO A CA 1
ATOM 719 C C . PRO A 1 91 ? -6.095 -1.270 -4.882 1.00 69.00 91 PRO A C 1
ATOM 721 O O . PRO A 1 91 ? -5.834 -1.568 -3.717 1.00 69.00 91 PRO A O 1
ATOM 724 N N . VAL A 1 92 ? -6.542 -0.050 -5.189 1.00 72.62 92 VAL A N 1
ATOM 725 C CA . VAL A 1 92 ? -6.494 1.072 -4.230 1.00 72.62 92 VAL A CA 1
ATOM 726 C C . VAL A 1 92 ? -7.362 0.785 -3.005 1.00 72.62 92 VAL A C 1
ATOM 728 O O . VAL A 1 92 ? -6.980 1.082 -1.876 1.00 72.62 92 VAL A O 1
ATOM 731 N N . SER A 1 93 ? -8.505 0.126 -3.204 1.00 74.12 93 SER A N 1
ATOM 732 C CA . SER A 1 93 ? -9.392 -0.289 -2.115 1.00 74.12 93 SER A CA 1
ATOM 733 C C . SER A 1 93 ? -8.687 -1.171 -1.087 1.00 74.12 93 SER A C 1
ATOM 735 O O . SER A 1 93 ? -8.936 -1.028 0.109 1.00 74.12 93 SER A O 1
ATOM 737 N N . PHE A 1 94 ? -7.789 -2.049 -1.537 1.00 81.94 94 PHE A N 1
AT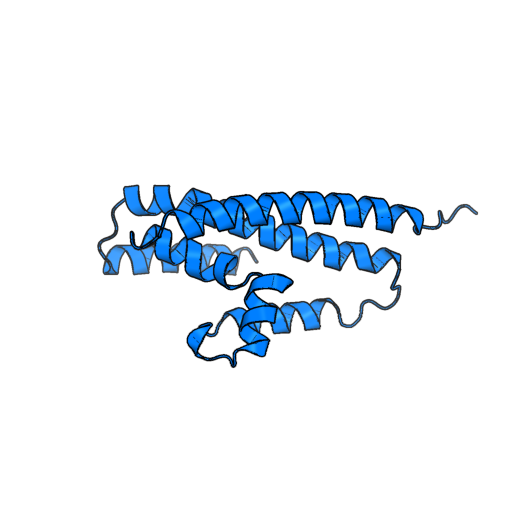OM 738 C CA . PHE A 1 94 ? -6.997 -2.892 -0.649 1.00 81.94 94 PHE A CA 1
ATOM 739 C C . PHE A 1 94 ? -5.934 -2.091 0.090 1.00 81.94 94 PHE A C 1
ATOM 741 O O . PHE A 1 94 ? -5.647 -2.432 1.225 1.00 81.94 94 PHE A O 1
ATOM 748 N N . LEU A 1 95 ? -5.417 -1.015 -0.511 1.00 82.31 95 LEU A N 1
ATOM 749 C CA . LEU A 1 95 ? -4.403 -0.147 0.088 1.00 82.31 95 LEU A CA 1
ATOM 750 C C . LEU A 1 95 ? -4.961 0.816 1.145 1.00 82.31 95 LEU A C 1
ATOM 752 O O . LEU A 1 95 ? -4.248 1.167 2.082 1.00 82.31 95 LEU A O 1
ATOM 756 N N . THR A 1 96 ? -6.206 1.273 0.989 1.00 80.31 96 THR A N 1
ATOM 757 C CA . THR A 1 96 ? -6.777 2.338 1.834 1.00 80.31 96 THR A CA 1
ATOM 758 C C . THR A 1 96 ? -7.983 1.878 2.645 1.00 80.31 96 THR A C 1
ATOM 760 O O . THR A 1 96 ? -8.045 2.094 3.852 1.00 80.31 96 THR A O 1
ATOM 763 N N . THR A 1 97 ? -8.953 1.232 1.999 1.00 81.56 97 THR A N 1
ATOM 764 C CA . THR A 1 97 ? -10.284 0.998 2.577 1.00 81.56 97 THR A CA 1
ATOM 765 C C . THR A 1 97 ? -10.313 -0.253 3.445 1.00 81.56 97 THR A C 1
ATOM 767 O O . THR A 1 97 ? -10.839 -0.211 4.552 1.00 81.56 97 THR A O 1
ATOM 770 N N . VAL A 1 98 ? -9.717 -1.353 2.979 1.00 83.88 98 VAL A N 1
ATOM 771 C CA . VAL A 1 98 ? -9.675 -2.627 3.716 1.00 83.88 98 VAL A CA 1
ATOM 772 C C . VAL A 1 98 ? -8.974 -2.497 5.079 1.00 83.88 98 VAL A C 1
ATOM 774 O O . VAL A 1 98 ? -9.586 -2.880 6.077 1.00 83.88 98 VAL A O 1
ATOM 777 N N . PRO A 1 99 ? -7.751 -1.936 5.192 1.00 81.25 99 PRO A N 1
ATOM 778 C CA . PRO A 1 99 ? -7.117 -1.762 6.499 1.00 81.25 99 PRO A CA 1
ATOM 779 C C . PRO A 1 99 ? -7.888 -0.801 7.412 1.00 81.25 99 PRO A C 1
ATOM 781 O O . PRO A 1 99 ? -7.996 -1.061 8.608 1.00 81.25 99 PRO A O 1
ATOM 784 N N . ALA A 1 100 ? -8.482 0.266 6.866 1.00 84.19 100 ALA A N 1
ATOM 785 C CA . ALA A 1 100 ? -9.306 1.182 7.651 1.00 84.19 100 ALA A CA 1
ATOM 786 C C . ALA A 1 100 ? -10.563 0.489 8.204 1.00 84.19 100 ALA A C 1
ATOM 788 O O . ALA A 1 100 ? -10.870 0.622 9.382 1.00 84.19 100 ALA A O 1
ATOM 789 N N . GLN A 1 101 ? -11.260 -0.305 7.387 1.00 84.19 101 GLN A N 1
ATOM 790 C CA . GLN A 1 101 ? -12.425 -1.079 7.829 1.00 84.19 101 GLN A CA 1
ATOM 791 C C . GLN A 1 101 ? -12.068 -2.136 8.876 1.00 84.19 101 GLN A C 1
ATOM 793 O O . GLN A 1 101 ? -12.882 -2.401 9.758 1.00 84.19 101 GLN A O 1
ATOM 798 N N . ALA A 1 102 ? -10.869 -2.719 8.801 1.00 84.62 102 ALA A N 1
ATOM 799 C CA . ALA A 1 102 ? -10.384 -3.659 9.809 1.00 84.62 102 ALA A CA 1
ATOM 800 C C . ALA A 1 102 ? -10.198 -2.987 11.170 1.00 84.62 102 ALA A C 1
ATOM 802 O O . ALA A 1 102 ? -10.687 -3.500 12.168 1.00 84.62 102 ALA A O 1
ATOM 803 N N . ILE A 1 103 ? -9.568 -1.810 11.182 1.00 84.00 103 ILE A N 1
ATOM 804 C CA . ILE A 1 103 ? -9.358 -1.007 12.395 1.00 84.00 103 ILE A CA 1
ATOM 805 C C . ILE A 1 103 ? -10.684 -0.468 12.954 1.00 84.00 103 ILE A C 1
ATOM 807 O O . ILE A 1 103 ? -10.808 -0.246 14.147 1.00 84.00 103 ILE A O 1
ATOM 811 N N . LEU A 1 104 ? -11.697 -0.261 12.114 1.00 84.56 104 LEU A N 1
ATOM 812 C CA . LEU A 1 104 ? -13.028 0.165 12.559 1.00 84.56 104 LEU A CA 1
ATOM 813 C C . LEU A 1 104 ? -13.924 -1.000 13.021 1.00 84.56 104 LEU A C 1
ATOM 815 O O . LEU A 1 104 ? -15.095 -0.769 13.315 1.00 84.56 104 LEU A O 1
ATOM 819 N N . GLY A 1 105 ? -13.431 -2.244 13.012 1.00 79.94 105 GLY A N 1
ATOM 820 C CA . GLY A 1 105 ? -14.220 -3.431 13.365 1.00 79.94 105 GLY A CA 1
ATOM 821 C C . GLY A 1 105 ? -15.323 -3.787 12.354 1.00 79.94 105 GLY A C 1
ATOM 822 O O . GLY A 1 105 ? -16.213 -4.577 12.653 1.00 79.94 105 GLY A O 1
ATOM 823 N N . GLN A 1 106 ? -15.288 -3.215 11.145 1.00 81.00 106 GLN A N 1
ATOM 824 C CA . GLN A 1 106 ? -16.328 -3.364 10.111 1.00 81.00 106 GLN A CA 1
ATOM 825 C C . GLN A 1 106 ? -15.917 -4.298 8.961 1.00 81.00 106 GLN A C 1
ATOM 827 O O . GLN A 1 106 ? -16.607 -4.381 7.941 1.00 81.00 106 GLN A O 1
ATOM 832 N N . ILE A 1 107 ? -14.775 -4.979 9.073 1.00 79.06 107 ILE A N 1
ATOM 833 C CA . ILE A 1 107 ? -14.246 -5.790 7.977 1.00 79.06 107 ILE A CA 1
ATOM 834 C C . ILE A 1 107 ? -15.024 -7.096 7.800 1.00 79.06 107 ILE A C 1
ATOM 836 O O . ILE A 1 107 ? -15.237 -7.865 8.733 1.00 79.06 107 ILE A O 1
ATOM 840 N N . GLN A 1 108 ? -15.406 -7.387 6.557 1.00 84.81 108 GLN A N 1
ATOM 841 C CA . GLN A 1 108 ? -15.937 -8.701 6.201 1.00 84.81 108 GLN A CA 1
ATOM 842 C C . GLN A 1 108 ? -14.780 -9.658 5.907 1.00 84.81 108 GLN A C 1
ATOM 844 O O . GLN A 1 108 ? -13.831 -9.301 5.206 1.00 84.81 108 GLN A O 1
ATOM 849 N N . VAL A 1 109 ? -14.895 -10.908 6.363 1.00 84.31 109 VAL A N 1
ATOM 850 C CA . VAL A 1 109 ? -13.875 -11.960 6.175 1.00 84.31 109 VAL A CA 1
ATOM 851 C C . VAL A 1 109 ? -13.491 -12.139 4.697 1.00 84.31 109 VAL A C 1
ATOM 853 O O . VAL A 1 109 ? -12.325 -12.360 4.377 1.00 84.31 109 VAL A O 1
ATOM 856 N N . VAL A 1 110 ? -14.449 -11.959 3.781 1.00 86.75 110 VAL A N 1
ATOM 857 C CA . VAL A 1 110 ? -14.227 -12.028 2.327 1.00 86.75 110 VAL A CA 1
ATOM 858 C C . VAL A 1 110 ? -13.184 -11.008 1.855 1.00 86.75 110 VAL A C 1
ATOM 860 O O . VAL A 1 110 ? -12.318 -11.349 1.047 1.00 86.75 110 VAL A O 1
ATOM 863 N N . TRP A 1 111 ? -13.215 -9.775 2.372 1.00 84.00 111 TRP A N 1
ATOM 864 C CA . TRP A 1 111 ? -12.247 -8.734 2.011 1.00 84.00 111 TRP A CA 1
ATOM 865 C C . TRP A 1 111 ? -10.850 -9.046 2.536 1.00 84.00 111 TRP A C 1
ATOM 867 O O . TRP A 1 111 ? -9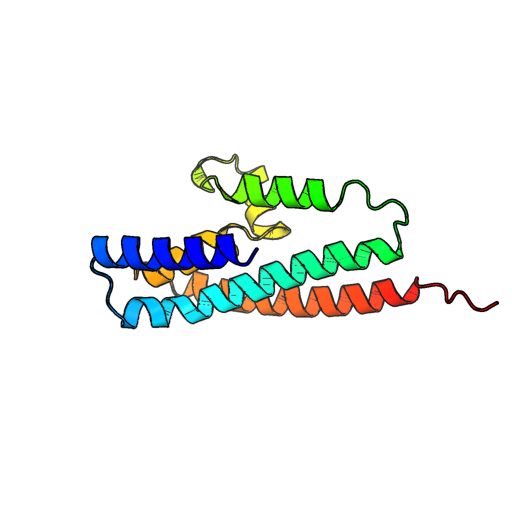.871 -8.822 1.826 1.00 84.00 111 TRP A O 1
ATOM 877 N N . LEU A 1 112 ? -10.758 -9.623 3.736 1.00 86.06 112 LEU A N 1
ATOM 878 C CA . LEU A 1 112 ? -9.487 -10.037 4.324 1.00 86.06 112 LEU A CA 1
ATOM 879 C C . LEU A 1 112 ? -8.830 -11.163 3.510 1.00 86.06 112 LEU A C 1
ATOM 881 O O . LEU A 1 112 ? -7.660 -11.058 3.147 1.00 86.06 112 LEU A O 1
ATOM 885 N N . ILE A 1 113 ? -9.594 -12.203 3.158 1.00 89.38 113 ILE A N 1
ATOM 886 C CA . ILE A 1 113 ? -9.105 -13.313 2.323 1.00 89.38 113 ILE A CA 1
ATOM 887 C C . ILE A 1 113 ? -8.677 -12.794 0.947 1.00 89.38 113 ILE A C 1
ATOM 889 O O . ILE A 1 113 ? -7.610 -13.157 0.449 1.00 89.38 113 ILE A O 1
ATOM 893 N N . SER A 1 114 ? -9.475 -11.902 0.357 1.00 87.81 114 SER A N 1
ATOM 894 C CA . SER A 1 114 ? -9.162 -11.287 -0.936 1.00 87.81 114 SER A CA 1
ATOM 895 C C . SER A 1 114 ? -7.868 -10.469 -0.879 1.00 87.81 114 SER A C 1
ATOM 897 O O . SER A 1 114 ? -7.069 -10.540 -1.809 1.00 87.81 114 SER A O 1
ATOM 899 N N . ALA A 1 115 ? -7.620 -9.744 0.219 1.00 88.56 115 ALA A N 1
ATOM 900 C CA . ALA A 1 115 ? -6.393 -8.972 0.416 1.00 88.56 115 ALA A CA 1
ATOM 901 C C . ALA A 1 115 ? -5.153 -9.874 0.484 1.00 88.56 115 ALA A C 1
ATOM 903 O O . ALA A 1 115 ? -4.156 -9.592 -0.179 1.00 88.56 115 ALA A O 1
ATOM 904 N N . VAL A 1 116 ? -5.232 -10.979 1.236 1.00 92.31 116 VAL A N 1
ATOM 905 C CA . VAL A 1 116 ? -4.140 -11.961 1.347 1.00 92.31 116 VAL A CA 1
ATOM 906 C C . VAL A 1 116 ? -3.864 -12.620 -0.003 1.00 92.31 116 VAL A C 1
ATOM 908 O O . VAL A 1 116 ? -2.715 -12.671 -0.444 1.00 92.31 116 VAL A O 1
ATOM 911 N N . PHE A 1 117 ? -4.912 -13.090 -0.683 1.00 93.50 117 PHE A N 1
ATOM 912 C CA . PHE A 1 117 ? -4.785 -13.723 -1.994 1.00 93.50 117 PHE A CA 1
ATOM 913 C C . PHE A 1 117 ? -4.144 -12.776 -3.013 1.00 93.50 117 PHE A C 1
ATOM 915 O O . PHE A 1 117 ? -3.195 -13.152 -3.701 1.00 93.50 117 PHE A O 1
ATOM 922 N N . LEU A 1 118 ? -4.622 -11.531 -3.072 1.00 90.00 118 LEU A N 1
ATOM 923 C CA . LEU A 1 118 ? -4.115 -10.534 -4.004 1.00 90.00 118 LEU A CA 1
ATOM 924 C C . LEU A 1 118 ? -2.663 -10.144 -3.708 1.00 90.00 118 LEU A C 1
ATOM 926 O O . LEU A 1 118 ? -1.872 -10.011 -4.641 1.00 90.00 118 LEU A O 1
ATOM 930 N N . ALA A 1 119 ? -2.298 -9.999 -2.430 1.00 92.62 119 ALA A N 1
ATOM 931 C CA . ALA A 1 119 ? -0.926 -9.712 -2.021 1.00 92.62 119 ALA A CA 1
ATOM 932 C C . ALA A 1 119 ? 0.042 -10.812 -2.472 1.00 92.62 119 ALA A C 1
ATOM 934 O O . ALA A 1 119 ? 1.067 -10.511 -3.085 1.00 92.62 119 ALA A O 1
ATOM 935 N N . LEU A 1 120 ? -0.304 -12.080 -2.233 1.00 95.25 120 LEU A N 1
ATOM 936 C CA . LEU A 1 120 ? 0.506 -13.215 -2.678 1.00 95.25 120 LEU A CA 1
ATOM 937 C C . LEU A 1 120 ? 0.593 -13.275 -4.204 1.00 95.25 120 LEU A C 1
ATOM 939 O O . LEU A 1 120 ? 1.689 -13.382 -4.753 1.00 95.25 120 LEU A O 1
ATOM 943 N N . PHE A 1 121 ? -0.545 -13.162 -4.892 1.00 94.12 121 PHE A N 1
ATOM 944 C CA . PHE A 1 121 ? -0.601 -13.184 -6.351 1.00 94.12 121 PHE A CA 1
ATOM 945 C C . PHE A 1 121 ? 0.304 -12.113 -6.973 1.00 94.12 121 PHE A C 1
ATOM 947 O O . PHE A 1 121 ? 1.144 -12.436 -7.815 1.00 94.12 121 PHE A O 1
ATOM 954 N N . LEU A 1 122 ? 0.186 -10.858 -6.528 1.00 90.88 122 LEU A N 1
ATOM 955 C CA . LEU A 1 122 ? 0.989 -9.754 -7.055 1.00 90.88 122 LEU A CA 1
ATOM 956 C C . LEU A 1 122 ? 2.473 -9.892 -6.721 1.00 90.88 122 LEU A C 1
ATOM 958 O O . LEU A 1 122 ? 3.297 -9.564 -7.568 1.00 90.88 122 LEU A O 1
ATOM 962 N N . PHE A 1 123 ? 2.823 -10.408 -5.544 1.00 94.69 123 PHE A N 1
ATOM 963 C CA . PHE A 1 123 ? 4.218 -10.636 -5.167 1.00 94.69 123 PHE A CA 1
ATOM 964 C C . PHE A 1 123 ? 4.898 -11.704 -6.038 1.00 94.69 123 PHE A C 1
ATOM 966 O O . PHE A 1 123 ? 6.040 -11.547 -6.488 1.00 94.69 123 PHE A O 1
ATOM 973 N N . PHE A 1 124 ? 4.194 -12.800 -6.328 1.00 95.69 124 PHE A N 1
ATOM 974 C CA . PHE A 1 124 ? 4.711 -13.811 -7.251 1.00 95.69 124 PHE A CA 1
ATOM 975 C C . PHE A 1 124 ? 4.770 -13.285 -8.684 1.00 95.69 124 PHE A C 1
ATOM 977 O O . PHE A 1 124 ? 5.765 -13.518 -9.376 1.00 95.69 124 PHE A O 1
ATOM 984 N N . LEU A 1 125 ? 3.753 -12.531 -9.110 1.00 92.00 125 LEU A N 1
ATOM 985 C CA . LEU A 1 125 ? 3.730 -11.900 -10.424 1.00 92.00 125 LEU A CA 1
ATOM 986 C C . LEU A 1 125 ? 4.884 -10.905 -10.587 1.00 92.00 125 LEU A C 1
ATOM 988 O O . LEU A 1 125 ? 5.553 -10.929 -11.617 1.00 92.00 125 LEU A O 1
ATOM 992 N N . SER A 1 126 ? 5.180 -10.092 -9.571 1.00 91.94 126 SER A N 1
ATOM 993 C CA . SER A 1 126 ? 6.274 -9.120 -9.612 1.00 91.94 126 SER A CA 1
ATOM 994 C C . SER A 1 126 ? 7.639 -9.798 -9.678 1.00 91.94 126 SER A C 1
ATOM 996 O O . SER A 1 126 ? 8.505 -9.384 -10.450 1.00 91.94 126 SER A O 1
ATOM 998 N N . THR A 1 127 ? 7.821 -10.889 -8.933 1.00 92.44 127 THR A N 1
ATOM 999 C CA . THR A 1 127 ? 9.045 -11.701 -8.976 1.00 92.44 127 THR A CA 1
ATOM 1000 C C . THR A 1 127 ? 9.228 -12.362 -10.343 1.00 92.44 127 THR A C 1
ATOM 1002 O O . THR A 1 127 ? 10.334 -12.373 -10.892 1.00 92.44 127 THR A O 1
ATOM 1005 N N . TRP A 1 128 ? 8.153 -12.906 -10.918 1.00 94.00 128 TRP A N 1
ATOM 1006 C CA . TRP A 1 128 ? 8.172 -13.477 -12.263 1.00 94.00 128 TRP A CA 1
ATOM 1007 C C . TRP A 1 128 ? 8.487 -12.412 -13.319 1.00 94.00 128 TRP A C 1
ATOM 1009 O O . TRP A 1 128 ? 9.363 -12.621 -14.160 1.00 94.00 128 TRP A O 1
ATOM 1019 N N . PHE A 1 129 ? 7.838 -11.251 -13.225 1.00 88.75 129 PHE A N 1
ATOM 1020 C CA . PHE A 1 129 ? 8.019 -10.131 -14.142 1.00 88.75 129 PHE A CA 1
ATOM 1021 C C . PHE A 1 129 ? 9.455 -9.599 -14.116 1.00 88.75 129 PHE A C 1
ATOM 1023 O O . PHE A 1 129 ? 10.052 -9.381 -15.166 1.00 88.75 129 PHE A O 1
ATOM 1030 N N . TRP A 1 130 ? 10.065 -9.505 -12.933 1.00 88.81 130 TRP A N 1
ATOM 1031 C CA . TRP A 1 130 ? 11.481 -9.170 -12.786 1.00 88.81 130 TRP A CA 1
ATOM 1032 C C . TRP A 1 130 ? 12.410 -10.172 -13.474 1.00 88.81 130 TRP A C 1
ATOM 1034 O O . TRP A 1 130 ? 13.291 -9.783 -14.240 1.00 88.81 130 TRP A O 1
ATOM 1044 N N . ARG A 1 131 ? 12.201 -11.477 -13.254 1.00 89.62 131 ARG A N 1
ATOM 1045 C CA . ARG A 1 131 ? 12.997 -12.524 -13.921 1.00 89.62 131 ARG A CA 1
ATOM 1046 C C . ARG A 1 131 ? 12.837 -12.484 -15.438 1.00 89.62 131 ARG A C 1
ATOM 1048 O O . ARG A 1 131 ? 13.785 -12.787 -16.157 1.00 89.62 131 ARG A O 1
ATOM 1055 N N . PHE A 1 132 ? 11.647 -12.136 -15.919 1.00 86.19 132 PHE A N 1
ATOM 1056 C CA . PHE A 1 132 ? 11.396 -11.915 -17.336 1.00 86.19 132 PHE A CA 1
ATOM 1057 C C . PHE A 1 132 ? 12.154 -10.681 -17.850 1.00 86.19 132 PHE A C 1
ATOM 1059 O O . PHE A 1 132 ? 12.843 -10.789 -18.862 1.00 86.19 132 PHE A O 1
ATOM 1066 N N . ALA A 1 133 ? 12.115 -9.560 -17.124 1.00 84.00 133 ALA A N 1
ATOM 1067 C CA . ALA A 1 133 ? 12.830 -8.331 -17.468 1.00 84.00 133 ALA A CA 1
ATOM 1068 C C . ALA A 1 133 ? 14.346 -8.523 -17.561 1.00 84.00 133 ALA A C 1
ATOM 1070 O O . ALA A 1 133 ? 14.966 -8.086 -18.530 1.00 84.00 133 ALA A O 1
ATOM 1071 N N . LEU A 1 134 ? 14.936 -9.273 -16.627 1.00 86.31 134 LEU A N 1
ATOM 1072 C CA . LEU A 1 134 ? 16.369 -9.580 -16.627 1.00 86.31 134 LEU A CA 1
ATOM 1073 C C . LEU A 1 134 ? 16.863 -10.279 -17.903 1.00 86.31 134 LEU A C 1
ATOM 1075 O O . LEU A 1 134 ? 18.034 -10.142 -18.241 1.00 86.31 134 LEU A O 1
ATOM 1079 N N . ARG A 1 135 ? 16.001 -10.981 -18.651 1.00 85.12 135 ARG A N 1
ATOM 1080 C CA . ARG A 1 135 ? 16.393 -11.614 -19.927 1.00 85.12 135 ARG A CA 1
ATOM 1081 C C . ARG A 1 135 ? 16.765 -10.604 -21.012 1.00 85.12 135 ARG A C 1
ATOM 1083 O O . ARG A 1 135 ? 17.447 -10.966 -21.962 1.00 85.12 135 ARG A O 1
ATOM 1090 N N . PHE A 1 136 ? 16.302 -9.367 -20.877 1.00 76.69 136 PHE A N 1
ATOM 1091 C CA . PHE A 1 136 ? 16.565 -8.274 -21.811 1.00 76.69 136 PHE A CA 1
ATOM 1092 C C . PHE A 1 136 ? 17.631 -7.310 -21.294 1.00 76.69 136 PHE A C 1
ATOM 1094 O O . PHE A 1 136 ? 17.968 -6.348 -21.979 1.00 76.69 136 PHE A O 1
ATOM 1101 N N . TYR A 1 137 ? 18.174 -7.569 -20.102 1.00 73.94 137 TYR A N 1
ATOM 1102 C CA . TYR A 1 137 ? 19.324 -6.846 -19.595 1.00 73.94 137 TYR A CA 1
ATOM 1103 C C . TYR A 1 137 ? 20.559 -7.295 -20.383 1.00 73.94 137 TYR A C 1
ATOM 1105 O O . TYR A 1 137 ? 21.225 -8.273 -20.041 1.00 73.94 137 TYR A O 1
ATOM 1113 N N . THR A 1 138 ? 20.836 -6.616 -21.495 1.00 63.91 138 THR A N 1
ATOM 1114 C CA . THR A 1 138 ? 22.058 -6.827 -22.270 1.00 63.91 138 THR A CA 1
ATOM 1115 C C . THR A 1 138 ? 23.246 -6.400 -21.419 1.00 63.91 138 THR A C 1
ATOM 1117 O O . THR A 1 138 ? 23.404 -5.218 -21.117 1.00 63.91 138 THR A O 1
ATOM 1120 N N . SER A 1 139 ? 24.070 -7.367 -21.014 1.00 54.06 139 SER A N 1
ATOM 1121 C CA . SER A 1 139 ? 25.338 -7.123 -20.335 1.00 54.06 139 SER A CA 1
ATOM 1122 C C . SER A 1 139 ? 26.181 -6.157 -21.165 1.00 54.06 139 SER A C 1
ATOM 1124 O O . SER A 1 139 ? 26.584 -6.498 -22.278 1.00 54.06 139 SER A O 1
ATOM 1126 N N . ALA A 1 140 ? 26.468 -4.975 -20.621 1.00 48.12 140 ALA A N 1
ATOM 1127 C CA . ALA A 1 140 ? 27.551 -4.131 -21.103 1.00 48.12 140 ALA A CA 1
ATOM 1128 C C . ALA A 1 140 ? 28.876 -4.863 -20.823 1.00 48.12 140 ALA A C 1
ATOM 1130 O O . ALA A 1 140 ? 29.501 -4.674 -19.786 1.00 48.12 140 ALA A O 1
ATOM 1131 N N . SER A 1 141 ? 29.242 -5.792 -21.705 1.00 44.22 141 SER A N 1
ATOM 1132 C CA . SER A 1 141 ? 30.551 -6.435 -21.728 1.00 44.22 141 SER A CA 1
ATOM 1133 C C . SER A 1 141 ? 31.265 -5.974 -22.991 1.00 44.22 141 SER A C 1
ATOM 1135 O O . SER A 1 141 ? 31.054 -6.540 -24.061 1.00 44.22 141 SER A O 1
ATOM 1137 N N . SER A 1 142 ? 32.029 -4.887 -22.849 1.00 42.06 142 SER A N 1
ATOM 1138 C CA . SER A 1 142 ? 33.283 -4.513 -23.536 1.00 42.06 142 SER A CA 1
ATOM 1139 C C . SER A 1 142 ? 33.716 -3.151 -23.006 1.00 42.06 142 SER A C 1
ATOM 1141 O O . SER A 1 142 ? 32.934 -2.194 -23.202 1.00 42.06 142 SER A O 1
#

InterPro domains:
  IPR010390 ABC-2 transporter-like [PF06182] (2-141)